Protein AF-A0A1F6TEH9-F1 (afdb_monomer_lite)

InterPro domains:
  IPR002310 Glycine-tRNA ligase, alpha subunit [PF02091] (2-56)
  IPR006194 Glycine-tRNA synthetase, heterodimeric [PS50861] (1-53)
  IPR006194 Glycine-tRNA synthetase, heterodimeric [PTHR30075] (2-65)
  IPR045864 Class II Aminoacyl-tRNA synthetase/Biotinyl protein ligase (BPL) and lipoyl protein ligase (LPL) [SSF55681] (2-56)

Foldseek 3Di:
DVPLPLVVLVVVLVVLVVVLVVCVVVVVADPVRNVVSVVVSVVSNVVSVVSVVVVCVVVVNPPDPPPDD

Structure (mmCIF, N/CA/C/O backbone):
data_AF-A0A1F6TEH9-F1
#
_entry.id   AF-A0A1F6TEH9-F1
#
loop_
_atom_site.group_PDB
_atom_site.id
_atom_site.type_symbol
_atom_site.label_atom_id
_atom_site.label_alt_id
_atom_site.label_comp_id
_atom_site.label_asym_id
_atom_site.label_entity_id
_atom_site.label_seq_id
_atom_site.pdbx_PDB_ins_code
_atom_site.Cartn_x
_atom_site.Cartn_y
_atom_site.Cartn_z
_atom_site.occupancy
_atom_site.B_iso_or_equiv
_atom_site.auth_seq_id
_atom_site.auth_comp_id
_atom_site.auth_asym_id
_atom_site.auth_atom_id
_atom_site.pdbx_PDB_model_num
ATOM 1 N N . MET A 1 1 ? -11.924 -5.474 2.112 1.00 65.88 1 MET A N 1
ATOM 2 C CA . MET A 1 1 ? -10.874 -6.255 2.796 1.00 65.88 1 MET A CA 1
ATOM 3 C C . MET A 1 1 ? -11.587 -7.447 3.401 1.00 65.88 1 MET A C 1
ATOM 5 O O . MET A 1 1 ? -12.403 -7.234 4.279 1.00 65.88 1 MET A O 1
ATOM 9 N N . GLU A 1 2 ? -11.415 -8.650 2.861 1.00 74.3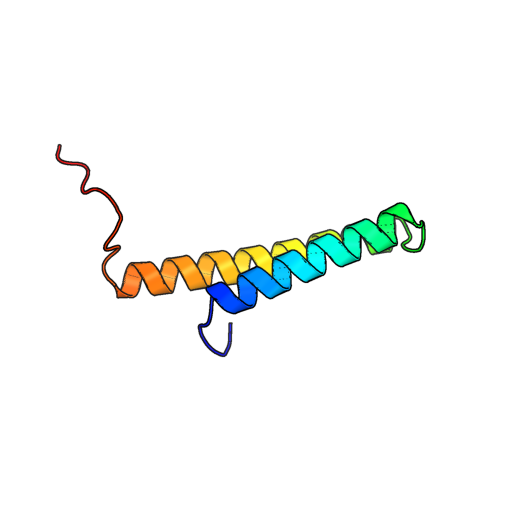8 2 GLU A N 1
ATOM 10 C CA . GLU A 1 2 ? -12.353 -9.764 3.119 1.00 74.38 2 GLU A CA 1
ATOM 11 C C . GLU A 1 2 ? -12.374 -10.228 4.583 1.00 74.38 2 GLU A C 1
ATOM 13 O O . GLU A 1 2 ? -13.424 -10.588 5.097 1.00 74.38 2 GLU A O 1
ATOM 18 N N . LEU A 1 3 ? -11.232 -10.152 5.273 1.00 83.50 3 LEU A N 1
ATOM 19 C CA . LEU A 1 3 ? -11.079 -10.631 6.652 1.00 83.50 3 LEU A CA 1
ATOM 20 C C . LEU A 1 3 ? -11.175 -9.527 7.723 1.00 83.50 3 LEU A C 1
ATOM 22 O O . LEU A 1 3 ? -11.037 -9.828 8.900 1.00 83.50 3 LEU A O 1
ATOM 26 N N . ASN A 1 4 ? -11.380 -8.254 7.349 1.00 85.12 4 ASN A N 1
ATOM 27 C CA . ASN A 1 4 ? -11.410 -7.106 8.281 1.00 85.12 4 ASN A CA 1
ATOM 28 C C . ASN A 1 4 ? -10.207 -7.027 9.247 1.00 85.12 4 ASN A C 1
ATOM 30 O O . ASN A 1 4 ? -10.343 -6.675 10.418 1.00 85.12 4 ASN A O 1
ATOM 34 N N . LEU A 1 5 ? -9.007 -7.329 8.743 1.00 93.06 5 LEU A N 1
ATOM 35 C CA . LEU A 1 5 ? -7.749 -7.266 9.490 1.00 93.06 5 LEU A CA 1
ATOM 36 C C . LEU A 1 5 ? -6.886 -6.089 8.996 1.00 93.06 5 LEU A C 1
ATOM 38 O O . LEU A 1 5 ? -5.947 -6.299 8.220 1.00 93.06 5 LEU A O 1
ATOM 42 N N . PRO A 1 6 ? -7.175 -4.842 9.422 1.00 94.12 6 PRO A N 1
ATOM 43 C CA . PRO A 1 6 ? -6.494 -3.663 8.896 1.00 94.12 6 PRO A CA 1
ATOM 44 C C . PRO A 1 6 ? -5.002 -3.622 9.245 1.00 94.12 6 PRO A C 1
ATOM 46 O O . PRO A 1 6 ? -4.200 -3.256 8.393 1.00 94.12 6 PRO A O 1
ATOM 49 N N . LEU A 1 7 ? -4.602 -4.031 10.458 1.00 94.62 7 LEU A N 1
ATOM 50 C CA . LEU A 1 7 ? -3.191 -3.980 10.870 1.00 94.62 7 LEU A CA 1
ATOM 51 C C . LEU A 1 7 ? -2.316 -4.974 10.081 1.00 94.62 7 LEU A C 1
ATOM 53 O O . LEU A 1 7 ? -1.344 -4.526 9.473 1.00 94.62 7 LEU A O 1
ATOM 57 N N . PRO A 1 8 ? -2.671 -6.273 9.960 1.00 96.56 8 PRO A N 1
ATOM 58 C CA . PRO A 1 8 ? -1.918 -7.189 9.101 1.00 96.56 8 PRO A CA 1
ATOM 59 C C . PRO A 1 8 ? -1.888 -6.760 7.631 1.00 96.56 8 PRO A C 1
ATOM 61 O O . PRO A 1 8 ? -0.860 -6.877 6.965 1.00 96.56 8 PRO A O 1
ATOM 64 N N . GLY A 1 9 ? -2.993 -6.227 7.100 1.00 96.31 9 GLY A N 1
ATOM 65 C CA . GLY A 1 9 ? -2.983 -5.736 5.724 1.00 96.31 9 GLY A CA 1
ATOM 66 C C . GLY A 1 9 ? -2.113 -4.497 5.532 1.00 96.31 9 GLY A C 1
ATOM 67 O O . GLY A 1 9 ? -1.469 -4.376 4.492 1.00 96.31 9 GLY A O 1
ATOM 68 N N . PHE A 1 10 ? -2.021 -3.619 6.534 1.00 97.25 10 PHE A N 1
ATOM 69 C CA . PHE A 1 10 ? -1.077 -2.504 6.519 1.00 97.25 10 PHE A CA 1
ATOM 70 C C . PHE A 1 10 ? 0.371 -2.991 6.419 1.00 97.25 10 PHE A C 1
ATOM 72 O O . PHE A 1 10 ? 1.124 -2.498 5.581 1.00 97.25 10 PHE A O 1
ATOM 79 N N . GLU A 1 11 ? 0.751 -4.009 7.196 1.00 97.88 11 GLU A N 1
ATOM 80 C CA . GLU A 1 11 ? 2.094 -4.597 7.114 1.00 97.88 11 GLU A CA 1
ATOM 81 C C . GLU A 1 11 ? 2.405 -5.140 5.714 1.00 97.88 11 GLU A C 1
ATOM 83 O O . GLU A 1 11 ? 3.512 -4.953 5.202 1.00 97.88 11 GLU A O 1
ATOM 88 N N . MET A 1 12 ? 1.430 -5.774 5.058 1.00 97.44 12 MET A N 1
ATOM 89 C CA . MET A 1 12 ? 1.602 -6.273 3.691 1.00 97.44 12 MET A CA 1
ATOM 90 C C . MET A 1 12 ? 1.745 -5.141 2.671 1.00 97.44 12 MET A C 1
ATOM 92 O O . MET A 1 12 ? 2.575 -5.239 1.767 1.00 9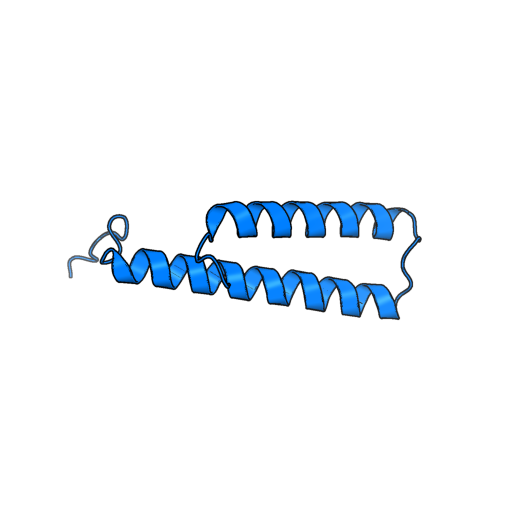7.44 12 MET A O 1
ATOM 96 N N . VAL A 1 13 ? 1.007 -4.038 2.835 1.00 97.81 13 VAL A N 1
ATOM 97 C CA . VAL A 1 13 ? 1.179 -2.835 2.003 1.00 97.81 13 VAL A CA 1
ATOM 98 C C . VAL A 1 13 ? 2.578 -2.243 2.176 1.00 97.81 13 VAL A C 1
ATOM 100 O O . VAL A 1 13 ? 3.219 -1.897 1.182 1.00 97.81 13 VAL A O 1
ATOM 103 N N . MET A 1 14 ? 3.087 -2.179 3.409 1.00 98.19 14 MET A N 1
ATOM 104 C CA . MET A 1 14 ? 4.445 -1.698 3.688 1.00 98.19 14 MET A CA 1
ATOM 105 C C . MET A 1 14 ? 5.508 -2.585 3.030 1.00 98.19 14 MET A C 1
ATOM 107 O O . MET A 1 14 ? 6.417 -2.071 2.374 1.00 98.19 14 MET A O 1
ATOM 111 N N . LYS A 1 15 ? 5.363 -3.913 3.123 1.00 98.31 15 LYS A N 1
ATOM 112 C CA . LYS A 1 15 ? 6.250 -4.875 2.446 1.00 98.31 15 LYS A CA 1
ATOM 113 C C . LYS A 1 15 ? 6.209 -4.719 0.925 1.00 98.31 15 LYS A C 1
ATOM 115 O O . LYS A 1 15 ? 7.262 -4.693 0.294 1.00 98.31 15 LYS A O 1
ATOM 120 N N . ALA A 1 16 ? 5.020 -4.562 0.341 1.00 97.94 16 ALA A N 1
ATOM 121 C CA . ALA A 1 16 ? 4.861 -4.351 -1.096 1.00 97.94 16 ALA A CA 1
ATOM 122 C C . ALA A 1 16 ? 5.523 -3.045 -1.566 1.00 97.94 16 ALA A C 1
ATOM 124 O O . ALA A 1 16 ? 6.222 -3.046 -2.577 1.00 97.94 16 ALA A O 1
ATOM 125 N N . SER A 1 17 ? 5.352 -1.953 -0.812 1.00 97.94 17 SER A N 1
ATOM 126 C CA . SER A 1 17 ? 6.001 -0.663 -1.083 1.00 97.94 17 SER A CA 1
ATOM 127 C C . SER A 1 17 ? 7.528 -0.777 -1.043 1.00 97.94 17 SER A C 1
ATOM 129 O O . SER A 1 17 ? 8.221 -0.322 -1.951 1.00 97.94 17 SER A O 1
ATOM 131 N N . HIS A 1 18 ? 8.064 -1.461 -0.029 1.00 98.31 18 HIS A N 1
ATOM 132 C CA . HIS A 1 18 ? 9.503 -1.673 0.093 1.00 98.31 18 HIS A CA 1
ATOM 133 C C . HIS A 1 18 ? 10.070 -2.535 -1.045 1.00 98.31 18 HIS A C 1
ATOM 135 O O . HIS A 1 18 ? 11.080 -2.172 -1.648 1.00 98.31 18 HIS A O 1
ATOM 141 N N . ALA A 1 19 ? 9.402 -3.641 -1.383 1.00 98.12 19 ALA A N 1
ATOM 142 C CA . ALA A 1 19 ? 9.803 -4.499 -2.496 1.00 98.12 19 ALA A CA 1
ATOM 143 C C . ALA A 1 19 ? 9.764 -3.751 -3.839 1.00 98.12 19 ALA A C 1
AT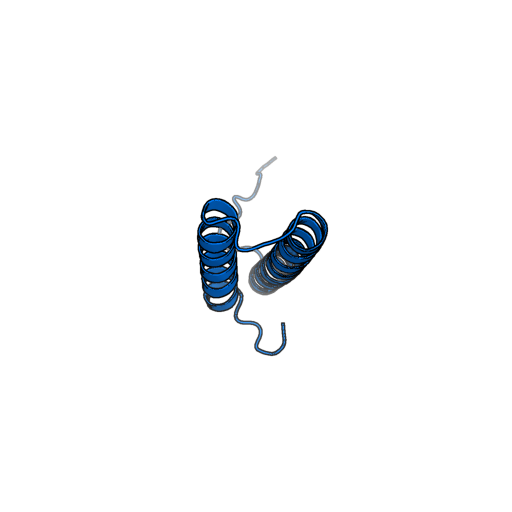OM 145 O O . ALA A 1 19 ? 10.694 -3.876 -4.635 1.00 98.12 19 ALA A O 1
ATOM 146 N N . PHE A 1 20 ? 8.730 -2.930 -4.063 1.00 97.94 20 PHE A N 1
ATOM 147 C CA . PHE A 1 20 ? 8.652 -2.042 -5.222 1.00 97.94 20 PHE A CA 1
ATOM 148 C C . PHE A 1 20 ? 9.867 -1.110 -5.290 1.00 97.94 20 PHE A C 1
ATOM 150 O O . PHE A 1 20 ? 10.534 -1.086 -6.318 1.00 97.94 20 PHE A O 1
ATOM 157 N N . ASN A 1 21 ? 10.212 -0.422 -4.196 1.00 97.38 21 ASN A N 1
ATOM 158 C CA . ASN A 1 21 ? 11.366 0.484 -4.169 1.00 97.38 21 ASN A CA 1
ATOM 159 C C . ASN A 1 21 ? 12.684 -0.229 -4.512 1.00 97.38 21 ASN A C 1
ATOM 161 O O . ASN A 1 21 ? 13.523 0.334 -5.210 1.00 97.38 21 ASN A O 1
ATOM 165 N N . LEU A 1 22 ? 12.872 -1.470 -4.050 1.00 98.12 22 LEU A N 1
ATOM 166 C CA . LEU A 1 22 ? 14.072 -2.248 -4.364 1.00 98.12 22 LEU A CA 1
ATOM 167 C C . LEU A 1 22 ? 14.150 -2.623 -5.852 1.00 98.12 22 LEU A C 1
ATOM 169 O O . LEU A 1 22 ? 15.215 -2.516 -6.459 1.00 98.12 22 LEU A O 1
ATOM 173 N N . LEU A 1 23 ? 13.036 -3.069 -6.437 1.00 97.62 23 LEU A N 1
ATOM 174 C CA . LEU A 1 23 ? 12.959 -3.401 -7.863 1.00 97.62 23 LEU A CA 1
ATOM 175 C C . LEU A 1 23 ? 13.166 -2.161 -8.739 1.00 97.62 23 LEU A C 1
ATOM 177 O O . LEU A 1 23 ? 13.882 -2.210 -9.739 1.00 97.62 23 LEU A O 1
ATOM 181 N N . ASP A 1 24 ? 12.578 -1.048 -8.319 1.00 96.88 24 ASP A N 1
ATOM 182 C CA . ASP A 1 24 ? 12.656 0.238 -8.988 1.00 96.88 24 ASP A CA 1
ATOM 183 C C . ASP A 1 24 ? 14.084 0.800 -9.005 1.00 96.88 24 ASP A C 1
ATOM 185 O O . ASP A 1 24 ? 14.595 1.181 -10.057 1.00 96.88 24 ASP A O 1
ATOM 189 N N . ALA A 1 25 ? 14.774 0.753 -7.860 1.00 97.06 25 ALA A N 1
ATOM 190 C CA . ALA A 1 25 ? 16.173 1.159 -7.740 1.00 97.06 25 ALA A CA 1
ATOM 191 C C . ALA A 1 25 ? 17.127 0.275 -8.562 1.00 97.06 25 ALA A C 1
ATOM 193 O O . ALA A 1 25 ? 18.180 0.737 -8.997 1.00 97.06 25 ALA A O 1
ATOM 194 N N . ARG A 1 26 ? 16.764 -0.992 -8.797 1.00 97.06 26 ARG A N 1
ATOM 195 C CA . ARG A 1 26 ? 17.524 -1.913 -9.657 1.00 97.06 26 ARG A CA 1
ATOM 196 C C . ARG A 1 26 ? 17.262 -1.718 -11.151 1.00 97.06 26 ARG A C 1
ATOM 198 O O . ARG A 1 26 ? 17.870 -2.424 -11.949 1.00 97.06 26 ARG A O 1
ATOM 205 N N . GLY A 1 27 ? 16.357 -0.816 -11.537 1.00 95.44 27 GLY A N 1
ATOM 206 C CA . GLY A 1 27 ? 15.961 -0.641 -12.936 1.00 95.44 27 GLY A CA 1
ATOM 207 C C . GLY A 1 27 ? 15.220 -1.851 -13.516 1.00 95.44 27 GLY A C 1
ATOM 208 O O . GLY A 1 27 ? 15.135 -1.988 -14.731 1.00 95.44 27 GLY A O 1
ATOM 209 N N . ALA A 1 28 ? 14.682 -2.731 -12.662 1.00 96.94 28 ALA A N 1
ATOM 210 C CA . ALA A 1 28 ? 13.958 -3.935 -13.075 1.00 96.94 28 ALA A CA 1
ATOM 211 C C . ALA A 1 28 ? 12.492 -3.656 -13.467 1.00 96.94 28 ALA A C 1
ATOM 213 O O . ALA A 1 28 ? 11.757 -4.588 -13.776 1.00 96.94 28 ALA A O 1
ATOM 214 N N . ILE A 1 29 ? 12.061 -2.391 -13.406 1.00 96.19 29 ILE A N 1
ATOM 215 C CA . ILE A 1 29 ? 10.697 -1.931 -13.682 1.00 96.19 29 ILE A CA 1
ATOM 216 C C . ILE A 1 29 ? 10.764 -0.796 -14.710 1.00 96.19 29 ILE A C 1
ATOM 218 O O . ILE A 1 29 ? 11.487 0.186 -14.519 1.00 96.19 29 ILE A O 1
ATOM 222 N N . SER A 1 30 ? 9.987 -0.908 -15.786 1.00 96.38 30 SER A N 1
ATOM 223 C CA . SER A 1 30 ? 9.839 0.143 -16.800 1.00 96.38 30 SER A CA 1
ATOM 224 C C . SER A 1 30 ? 9.038 1.351 -16.291 1.00 96.38 30 SER A C 1
ATOM 226 O O . SER A 1 30 ? 8.369 1.320 -15.257 1.00 96.38 30 SER A O 1
ATOM 228 N N . THR A 1 31 ? 9.057 2.456 -17.037 1.00 92.75 31 THR A N 1
ATOM 229 C CA . THR A 1 31 ? 8.318 3.680 -16.676 1.00 92.75 31 THR A CA 1
ATOM 230 C C . THR A 1 31 ? 6.801 3.472 -16.611 1.00 92.75 31 THR A C 1
ATOM 232 O O . THR A 1 31 ? 6.143 4.028 -15.729 1.00 92.75 31 THR A O 1
ATOM 235 N N . THR A 1 32 ? 6.240 2.646 -17.496 1.00 94.19 32 THR A N 1
ATOM 236 C CA . THR A 1 32 ? 4.812 2.292 -17.507 1.00 94.19 32 THR A CA 1
ATOM 237 C C . THR A 1 32 ? 4.450 1.377 -16.340 1.00 94.19 32 THR A C 1
ATOM 239 O O . THR A 1 32 ? 3.470 1.634 -15.635 1.00 94.19 32 THR A O 1
ATOM 242 N N . GLU A 1 33 ? 5.261 0.352 -16.070 1.00 96.69 33 GLU A N 1
ATOM 243 C CA . GLU A 1 33 ? 5.053 -0.551 -14.933 1.00 96.69 33 GLU A CA 1
ATOM 244 C C . GLU A 1 33 ? 5.154 0.193 -13.599 1.00 96.69 33 GLU A C 1
ATOM 246 O O . GLU A 1 33 ? 4.335 -0.033 -12.707 1.00 96.69 33 GLU A O 1
ATOM 251 N N . ARG A 1 34 ? 6.091 1.140 -13.472 1.00 97.25 34 ARG A N 1
ATOM 252 C CA . ARG A 1 34 ? 6.252 1.981 -12.279 1.00 97.25 34 ARG A CA 1
ATOM 253 C C . ARG A 1 34 ? 4.945 2.679 -11.904 1.00 97.25 34 ARG A C 1
ATOM 255 O O . ARG A 1 34 ? 4.513 2.600 -10.753 1.00 97.25 34 ARG A O 1
ATOM 262 N N . ALA A 1 35 ? 4.290 3.331 -12.866 1.00 96.56 35 ALA A N 1
ATOM 263 C CA . ALA A 1 35 ? 3.013 4.003 -12.628 1.00 96.56 35 ALA A CA 1
ATOM 264 C C . ALA A 1 35 ? 1.919 3.013 -12.181 1.00 96.56 35 ALA A C 1
ATOM 266 O O . ALA A 1 35 ? 1.174 3.296 -11.236 1.00 96.56 35 ALA A O 1
ATOM 267 N N . ALA A 1 36 ? 1.864 1.829 -12.800 1.00 97.25 36 ALA A N 1
ATOM 268 C CA . ALA A 1 36 ? 0.913 0.781 -12.440 1.00 97.25 36 ALA A CA 1
ATOM 269 C C . ALA A 1 36 ? 1.147 0.237 -11.016 1.00 97.25 36 ALA A C 1
ATOM 271 O O . ALA A 1 36 ? 0.197 0.119 -10.237 1.00 97.25 36 ALA A O 1
ATOM 272 N N . TYR A 1 37 ? 2.398 -0.045 -10.635 1.00 97.38 37 TYR A N 1
ATOM 273 C CA . TYR A 1 37 ? 2.748 -0.501 -9.285 1.00 97.38 37 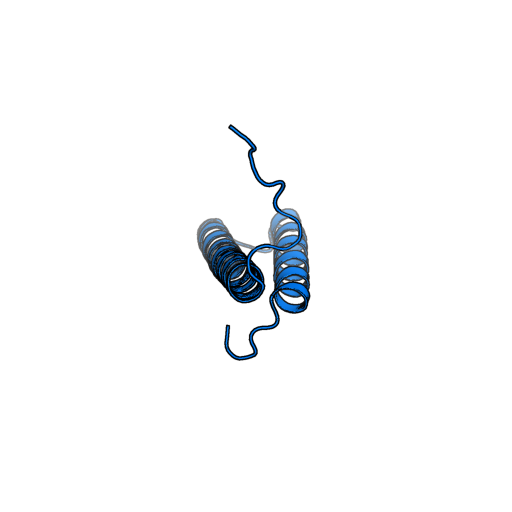TYR A CA 1
ATOM 274 C C . TYR A 1 37 ? 2.398 0.537 -8.218 1.00 97.38 37 TYR A C 1
ATOM 276 O O . TYR A 1 37 ? 1.764 0.189 -7.219 1.00 97.38 37 TYR A O 1
ATOM 284 N N . ILE A 1 38 ? 2.720 1.813 -8.453 1.00 97.31 38 ILE A N 1
ATOM 285 C CA . ILE A 1 38 ? 2.336 2.911 -7.553 1.00 97.31 38 ILE A CA 1
ATOM 286 C C . ILE A 1 38 ? 0.812 2.962 -7.392 1.00 97.31 38 ILE A C 1
ATOM 288 O O . ILE A 1 38 ? 0.310 3.090 -6.272 1.00 97.31 38 ILE A O 1
ATOM 292 N N . GLY A 1 39 ? 0.064 2.826 -8.492 1.00 97.81 39 GLY A N 1
ATOM 293 C CA . GLY A 1 39 ? -1.397 2.765 -8.470 1.00 97.81 39 GLY A CA 1
ATOM 294 C C . GLY A 1 39 ? -1.926 1.627 -7.592 1.00 97.81 39 GLY A C 1
ATOM 295 O O . GLY A 1 39 ? -2.772 1.860 -6.727 1.00 97.81 39 GLY A O 1
ATOM 296 N N . ARG A 1 40 ? -1.376 0.418 -7.753 1.00 97.75 40 ARG A N 1
ATOM 297 C CA . ARG A 1 40 ? -1.752 -0.774 -6.973 1.00 97.75 40 ARG A CA 1
ATOM 298 C C . ARG A 1 40 ? -1.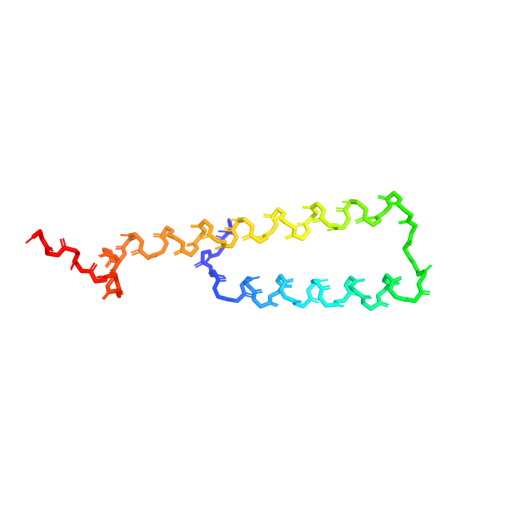466 -0.608 -5.482 1.00 97.75 40 ARG A C 1
ATOM 300 O O . ARG A 1 40 ? -2.366 -0.821 -4.670 1.00 97.75 40 ARG A O 1
ATOM 307 N N . VAL A 1 41 ? -0.253 -0.189 -5.112 1.00 97.69 41 VAL A N 1
ATOM 308 C CA . VAL A 1 41 ? 0.125 0.032 -3.702 1.00 97.69 41 VAL A CA 1
ATOM 309 C C . VAL A 1 41 ? -0.777 1.093 -3.070 1.00 97.69 41 VAL A C 1
ATOM 311 O O . VAL A 1 41 ? -1.290 0.897 -1.969 1.00 97.69 41 VAL A O 1
ATOM 314 N N . ARG A 1 42 ? -1.055 2.187 -3.791 1.00 98.00 42 ARG A N 1
ATOM 315 C CA . ARG A 1 42 ? -1.946 3.252 -3.315 1.00 98.00 42 ARG A CA 1
ATOM 316 C C . ARG A 1 42 ? -3.391 2.773 -3.139 1.00 98.00 42 ARG A C 1
ATOM 318 O O . ARG A 1 42 ? -4.043 3.179 -2.179 1.00 98.00 42 ARG A O 1
ATOM 325 N N . ALA A 1 43 ? -3.901 1.931 -4.036 1.00 97.81 43 ALA A N 1
ATOM 326 C CA . ALA A 1 43 ? -5.238 1.354 -3.904 1.00 97.81 43 ALA A CA 1
ATOM 327 C C . ALA A 1 43 ? -5.346 0.468 -2.651 1.00 97.81 43 ALA A C 1
ATOM 329 O O . ALA A 1 43 ? -6.278 0.632 -1.864 1.00 97.81 43 ALA A O 1
ATOM 330 N N . LEU A 1 44 ? -4.355 -0.398 -2.413 1.00 96.56 44 LEU A N 1
ATOM 331 C CA . LEU A 1 44 ? -4.308 -1.239 -1.213 1.00 96.56 44 LEU A CA 1
ATOM 332 C C . LEU A 1 44 ? -4.207 -0.404 0.070 1.00 96.56 44 LEU A C 1
ATOM 334 O O . LEU A 1 44 ? -4.934 -0.664 1.025 1.00 96.56 44 LEU A O 1
ATOM 338 N N . ALA A 1 45 ? -3.369 0.637 0.076 1.00 97.50 45 ALA A N 1
ATOM 339 C CA . ALA A 1 45 ? -3.241 1.547 1.213 1.00 97.50 45 ALA A CA 1
ATOM 340 C C . ALA A 1 45 ? -4.578 2.219 1.571 1.00 97.50 45 ALA A C 1
ATOM 342 O O . ALA A 1 45 ? -4.929 2.302 2.746 1.00 97.50 45 ALA A O 1
ATOM 343 N N . ARG A 1 46 ? -5.358 2.647 0.566 1.00 97.56 46 ARG A N 1
ATOM 344 C CA . ARG A 1 46 ? -6.700 3.215 0.785 1.00 97.56 46 ARG A CA 1
ATOM 345 C C . ARG A 1 46 ? -7.670 2.203 1.383 1.00 97.56 46 ARG A C 1
ATOM 347 O O . ARG A 1 46 ? -8.377 2.543 2.323 1.00 97.56 46 ARG A O 1
ATOM 354 N N . LEU A 1 47 ? -7.684 0.970 0.876 1.00 96.38 47 LEU A N 1
ATOM 355 C CA . LEU A 1 47 ? -8.546 -0.092 1.408 1.00 96.38 47 LEU A CA 1
ATOM 356 C C . LEU A 1 47 ? -8.226 -0.406 2.873 1.00 96.38 47 LEU A C 1
ATOM 358 O O . LEU A 1 47 ? -9.135 -0.564 3.684 1.00 96.38 47 LEU A O 1
ATOM 362 N N . VAL A 1 48 ? -6.938 -0.466 3.214 1.00 97.12 48 VAL A N 1
ATOM 363 C CA . VAL A 1 48 ? -6.471 -0.671 4.589 1.00 97.12 48 VAL A CA 1
ATOM 364 C C . VAL A 1 48 ? -6.872 0.501 5.486 1.00 97.12 48 VAL A C 1
ATOM 366 O O . VAL A 1 48 ? -7.377 0.279 6.583 1.00 97.12 48 VAL A O 1
ATOM 369 N N . ALA A 1 49 ? -6.683 1.739 5.021 1.00 96.69 49 ALA A N 1
ATOM 370 C CA . ALA A 1 49 ? -7.054 2.934 5.773 1.00 96.69 49 ALA A CA 1
ATOM 371 C C . ALA A 1 49 ? -8.564 2.993 6.042 1.00 96.69 49 ALA A C 1
ATOM 373 O O . ALA A 1 49 ? -8.965 3.251 7.175 1.00 96.69 49 ALA A O 1
ATOM 374 N N . GLN A 1 50 ? -9.386 2.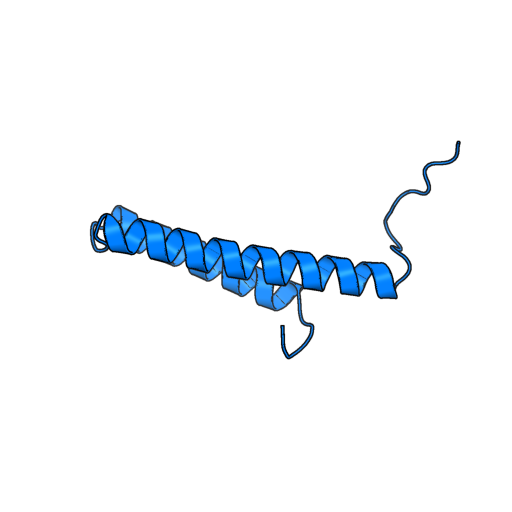688 5.034 1.00 96.25 50 GLN A N 1
ATOM 375 C CA . GLN A 1 50 ? -10.838 2.616 5.188 1.00 96.25 50 GLN A CA 1
ATOM 376 C C . GLN A 1 50 ? -11.233 1.520 6.181 1.00 96.25 50 GLN A C 1
ATOM 378 O O . GLN A 1 50 ? -11.953 1.790 7.134 1.00 96.25 50 GLN A O 1
ATOM 383 N N . SER A 1 51 ? -10.683 0.309 6.037 1.00 95.69 51 SER A N 1
ATOM 384 C CA . SER A 1 51 ? -10.962 -0.793 6.966 1.00 95.69 51 SER A CA 1
ATOM 385 C C . SER A 1 51 ? -10.541 -0.464 8.402 1.00 95.69 51 SER A C 1
ATOM 387 O O . SER A 1 51 ? -11.252 -0.808 9.345 1.00 95.69 51 SER A O 1
ATOM 389 N N . TYR A 1 52 ? -9.415 0.233 8.588 1.00 95.56 52 TYR A N 1
ATOM 390 C CA . TYR A 1 52 ? -9.004 0.712 9.903 1.00 95.56 52 TYR A CA 1
ATOM 391 C C . TYR A 1 52 ? -9.994 1.739 10.446 1.00 95.56 52 TYR A C 1
ATOM 393 O O . TYR A 1 52 ? -10.425 1.612 11.586 1.00 95.56 52 TYR A O 1
ATOM 401 N N . HIS A 1 53 ? -10.379 2.732 9.645 1.00 94.81 53 HIS A N 1
ATOM 402 C CA . HIS A 1 53 ? -11.371 3.727 10.039 1.00 94.81 53 HIS A CA 1
ATOM 403 C C . HIS A 1 53 ? -12.681 3.067 10.487 1.00 94.81 53 HIS A C 1
ATOM 405 O O . HIS A 1 53 ? -13.147 3.343 11.590 1.00 94.81 53 HIS A O 1
ATOM 411 N N . ASP A 1 54 ? -13.219 2.144 9.692 1.00 94.12 54 ASP A N 1
ATOM 412 C CA . ASP A 1 54 ? -14.486 1.463 9.973 1.00 94.12 54 ASP A CA 1
ATOM 413 C C . ASP A 1 54 ? -14.402 0.619 11.251 1.00 94.12 54 ASP A C 1
ATOM 415 O O . ASP A 1 54 ? -15.292 0.677 12.100 1.00 94.12 54 ASP A O 1
ATOM 419 N N . ALA A 1 55 ? -13.285 -0.088 11.459 1.00 92.69 55 ALA A N 1
ATOM 420 C CA . ALA A 1 55 ? -13.033 -0.819 12.699 1.00 92.69 55 ALA A CA 1
ATOM 421 C C . ALA A 1 55 ? -12.978 0.111 13.925 1.00 92.69 55 ALA A C 1
ATOM 423 O O . ALA A 1 55 ? -13.398 -0.265 15.019 1.00 92.69 55 ALA A O 1
ATOM 424 N N . ARG A 1 56 ? -12.467 1.338 13.770 1.00 93.38 56 ARG A N 1
ATOM 425 C CA . ARG A 1 56 ? -12.429 2.331 14.855 1.00 93.38 56 ARG A CA 1
ATOM 426 C C . ARG A 1 56 ? -13.789 2.987 15.072 1.00 93.38 56 ARG A C 1
ATOM 428 O O . ARG A 1 56 ? -14.134 3.216 16.229 1.00 93.38 56 ARG A O 1
ATOM 435 N N . ALA A 1 57 ? -14.556 3.220 14.010 1.00 93.06 57 ALA A N 1
ATOM 436 C CA . ALA A 1 57 ? -15.923 3.725 14.072 1.00 93.06 57 ALA A CA 1
ATOM 437 C C . ALA A 1 57 ? -16.848 2.743 14.805 1.00 93.06 57 ALA A C 1
ATOM 439 O O . ALA A 1 57 ? -17.590 3.155 15.691 1.00 93.06 57 ALA A O 1
ATOM 440 N N . ALA A 1 58 ? -16.728 1.440 14.526 1.00 91.44 58 ALA A N 1
ATOM 441 C CA . ALA A 1 58 ? -17.478 0.389 15.222 1.00 91.44 58 ALA A CA 1
ATOM 442 C C . ALA A 1 58 ? -17.193 0.338 16.735 1.00 91.44 58 ALA A C 1
ATOM 444 O O . ALA A 1 58 ? -18.046 -0.067 17.518 1.00 91.44 58 ALA A O 1
ATOM 445 N N . LEU A 1 59 ? -16.005 0.779 17.155 1.00 92.06 59 LEU A N 1
ATOM 446 C CA . LEU A 1 59 ? -15.620 0.898 18.563 1.00 92.06 59 LEU A CA 1
ATOM 447 C C . LEU A 1 59 ? -15.969 2.270 19.173 1.00 92.06 59 LEU A C 1
ATOM 449 O O . LEU A 1 59 ? -15.579 2.533 20.306 1.00 92.06 59 LEU A O 1
ATOM 453 N N . GLY A 1 60 ? -16.627 3.171 18.434 1.00 92.50 60 GLY A N 1
ATOM 454 C CA . GLY A 1 60 ? -16.930 4.530 18.901 1.00 92.50 60 GLY A CA 1
ATOM 455 C C . GLY A 1 60 ? -15.693 5.424 19.060 1.00 92.50 60 GLY A C 1
ATOM 456 O O . GLY A 1 60 ? -15.678 6.317 19.897 1.00 92.50 60 GLY A O 1
ATOM 457 N N . PHE A 1 61 ? -14.633 5.169 18.288 1.00 91.62 61 PHE A N 1
ATOM 458 C CA . PHE A 1 61 ? -13.352 5.885 18.321 1.00 91.62 61 PHE A CA 1
ATOM 459 C C . PHE A 1 61 ? -12.711 6.051 19.723 1.00 91.62 61 PHE A C 1
ATOM 461 O O . PHE A 1 61 ? -12.390 7.169 20.123 1.00 91.62 61 PHE A O 1
ATOM 468 N N . PRO A 1 62 ? -12.346 4.964 20.437 1.00 88.06 62 PRO A N 1
ATOM 469 C CA . PRO A 1 62 ? -11.933 5.017 21.853 1.00 88.06 62 PRO A CA 1
ATOM 470 C C . PRO A 1 62 ? -10.693 5.863 22.192 1.00 88.06 62 PRO A C 1
ATOM 472 O O . PRO A 1 62 ? -10.385 6.064 23.359 1.00 88.06 62 PRO A O 1
ATOM 475 N N . ARG A 1 63 ? -9.902 6.271 21.190 1.00 82.81 63 ARG A N 1
ATOM 476 C CA . ARG A 1 63 ? -8.678 7.080 21.375 1.00 82.81 63 ARG A CA 1
ATOM 477 C C . ARG A 1 63 ? -8.777 8.458 20.723 1.00 82.81 63 ARG A C 1
ATOM 479 O O . ARG A 1 63 ? -7.774 9.164 20.652 1.00 82.81 63 ARG A O 1
ATOM 486 N N . LEU A 1 64 ? -9.941 8.810 20.187 1.00 87.75 64 LEU A N 1
ATOM 487 C CA . LEU A 1 64 ? -10.187 10.162 19.723 1.00 87.75 64 LEU A CA 1
ATOM 488 C C . LEU A 1 64 ? -10.463 11.000 20.971 1.00 87.75 64 LEU A C 1
ATOM 490 O O . LEU A 1 64 ? -11.357 10.668 21.744 1.00 87.75 64 LEU A O 1
ATOM 494 N N . LYS A 1 65 ? -9.659 12.041 21.208 1.00 81.56 65 LYS A N 1
ATOM 495 C CA . LYS A 1 65 ? -9.987 13.011 22.255 1.00 81.56 65 LYS A CA 1
ATOM 496 C C . LYS A 1 65 ? -11.340 13.611 21.885 1.00 81.56 65 LYS A C 1
ATOM 498 O O . LYS A 1 65 ? -11.488 14.074 20.754 1.00 81.56 65 LYS A O 1
ATOM 503 N N . GLN A 1 66 ? -12.307 13.573 22.799 1.00 72.31 66 GLN A N 1
ATOM 504 C CA . GLN A 1 66 ? -13.493 14.401 22.637 1.00 72.31 66 GLN A CA 1
ATOM 505 C C . GLN A 1 66 ? -12.993 15.842 22.613 1.00 72.31 66 GLN A C 1
ATOM 507 O O . GLN A 1 66 ? -12.277 16.281 23.512 1.00 72.31 66 GLN A O 1
ATOM 512 N N . SER A 1 67 ? -13.237 16.530 21.503 1.00 62.25 67 SER A N 1
ATOM 513 C CA . SER A 1 67 ? -13.084 17.972 21.453 1.00 62.25 67 SER A CA 1
ATOM 514 C C . SER A 1 67 ? -14.201 18.539 22.318 1.00 62.25 67 SER A C 1
ATOM 516 O O . SER A 1 67 ? -15.312 18.739 21.825 1.00 62.25 67 SER A O 1
ATOM 518 N N . ASP A 1 68 ? -13.923 18.687 23.610 1.00 57.16 68 ASP A N 1
ATOM 519 C CA . ASP A 1 68 ? -14.741 19.505 24.493 1.00 57.16 68 ASP A CA 1
ATOM 520 C C . ASP A 1 68 ? -14.762 20.918 23.893 1.00 57.16 68 ASP A C 1
ATOM 522 O O . ASP A 1 68 ? -13.710 21.460 23.535 1.00 57.16 68 ASP A O 1
ATOM 526 N N . GLN A 1 69 ? -15.974 21.427 23.664 1.00 50.06 69 GLN A N 1
ATOM 527 C CA . GLN A 1 69 ? -16.231 22.784 23.180 1.00 50.06 69 GLN A CA 1
ATOM 528 C C . GLN A 1 69 ? -15.707 23.831 24.160 1.00 50.06 69 GLN A C 1
ATOM 530 O O . GLN A 1 69 ? -15.842 23.610 25.384 1.00 50.06 69 GLN A O 1
#

pLDDT: mean 92.39, std 9.93, range [50.06, 98.31]

Sequence (69 aa):
MELNLPLPGFEMVMKASHAFNLLDARGAISTTERAAYIGRVRALARLVAQSYHDARAALGFPRLKQSDQ

Organism: NCBI:txid1817758

Radius of gyration: 16.24 Å; chains: 1; bounding box: 35×33×42 Å

Secondary structure (DSSP, 8-state):
-TT--HHHHHHHHHHHHHHHHHHHHTT-S-HHHHHHHHHHHHHHHHHHHHHHHHHHHHTT-TTSPP---